Protein AF-A0A3C1YD07-F1 (afdb_monomer_lite)

Secondary structure (DSSP, 8-state):
-------HHHHHHHHHHHHHHHHHHHHHHHHBTSTTSSEEE-TT--EEE-SSS-----S-EEES-S---TT-SEEESS-EEETTEEEEE-SS--SSS-B-TT-EEE-SS--TT-EEEEEEEE-BTT-EEEEEEEPP-

pLDDT: mean 93.05, std 7.2, r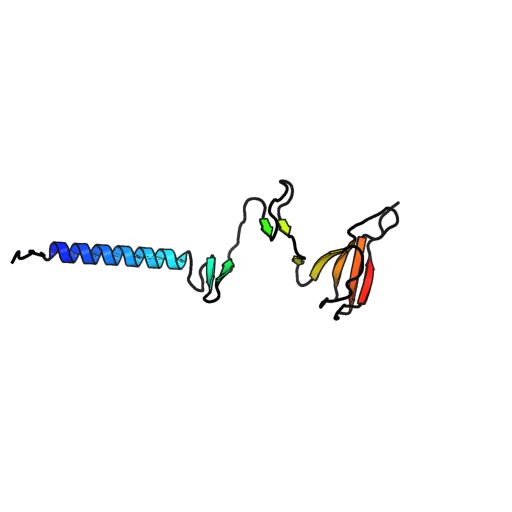ange [62.44, 98.69]

Sequence (137 aa):
MKLHKIDTNTITMAKEGLNSLSELLLGLGNVVGQEDSKLVVDAKGVLRIQGDTSTIIKGNLGIGVSNIPDDLSLETERPVKFQGKKFEVGNKIPTIGLYNKGDIVWDDDPKPNGILGWICIRTGTPGEWRTFGTIGA

Foldseek 3Di:
DDDDDDDPVNVVVVVVVVVVVVVVVVVVCCQEDDPAHQWHQDPVRDTHRDDDDDDDDPAADEAPDPDDDRPHNYDYPDWDADPNATEEEDQDDDPFDWHAFQHWYAYPDDDAQAFRGWTFRATDRHGDIDTHHGHHD

Structure (mmCIF, N/CA/C/O backbone):
data_AF-A0A3C1YD07-F1
#
_entry.id   AF-A0A3C1YD07-F1
#
loop_
_atom_site.group_PDB
_atom_site.id
_atom_site.type_symbol
_atom_site.label_atom_id
_atom_site.label_alt_id
_atom_site.label_comp_id
_atom_site.label_asym_id
_atom_site.label_entity_id
_atom_site.label_seq_id
_atom_site.pdbx_PDB_ins_code
_atom_site.Cartn_x
_atom_site.Cartn_y
_atom_site.Cartn_z
_atom_site.occupancy
_atom_site.B_iso_or_equiv
_atom_site.auth_seq_id
_atom_site.auth_comp_id
_atom_site.auth_asym_id
_atom_site.auth_atom_id
_atom_site.pdbx_PDB_model_num
ATOM 1 N N . MET A 1 1 ? -17.988 -23.016 63.245 1.00 62.44 1 MET A N 1
ATOM 2 C CA . MET A 1 1 ? -18.531 -22.462 61.985 1.00 62.44 1 MET A CA 1
ATOM 3 C C . MET A 1 1 ? -18.597 -20.948 62.134 1.00 62.44 1 MET A C 1
ATOM 5 O O . MET A 1 1 ? -19.289 -20.482 63.029 1.00 62.44 1 MET A O 1
ATOM 9 N N . LYS A 1 2 ? -17.810 -20.180 61.371 1.00 66.81 2 LYS A N 1
ATOM 10 C CA . LYS A 1 2 ? -17.823 -18.710 61.445 1.00 66.81 2 LYS A CA 1
ATOM 11 C C . LYS A 1 2 ? -18.908 -18.220 60.482 1.00 66.81 2 LYS A C 1
ATOM 13 O O . LYS A 1 2 ? -18.741 -18.355 59.276 1.00 66.81 2 LYS A O 1
ATOM 18 N N . LEU A 1 3 ? -20.045 -17.745 60.998 1.00 66.69 3 LEU A N 1
ATOM 19 C CA . LEU A 1 3 ? -21.043 -17.095 60.148 1.00 66.69 3 LEU A CA 1
ATOM 20 C C . LEU A 1 3 ? -20.481 -15.744 59.701 1.00 66.69 3 LEU A C 1
ATOM 22 O O . LEU A 1 3 ? -20.219 -14.870 60.527 1.00 66.69 3 LEU A O 1
ATOM 26 N N . HIS A 1 4 ? -20.302 -15.577 58.396 1.00 74.06 4 HIS A N 1
ATOM 27 C CA . HIS A 1 4 ? -20.011 -14.280 57.807 1.00 74.06 4 HIS A CA 1
ATOM 28 C C . HIS A 1 4 ? -21.340 -13.541 57.623 1.00 74.06 4 HIS A C 1
ATOM 30 O O . HIS A 1 4 ? -22.185 -13.969 56.840 1.00 74.06 4 HIS A O 1
ATOM 36 N N . LYS A 1 5 ? -21.556 -12.456 58.377 1.00 76.06 5 LYS A N 1
ATOM 37 C CA . LYS A 1 5 ? -22.684 -11.549 58.135 1.00 76.06 5 LYS A CA 1
ATOM 38 C C . LYS A 1 5 ? -22.398 -10.775 56.852 1.00 76.06 5 LYS A C 1
ATOM 40 O O . LYS A 1 5 ? -21.537 -9.904 56.853 1.00 76.06 5 LYS A O 1
ATOM 45 N N . ILE A 1 6 ? -23.105 -11.113 55.780 1.00 82.62 6 ILE A N 1
ATOM 46 C CA . ILE A 1 6 ? -23.177 -10.282 54.579 1.00 82.62 6 ILE A CA 1
ATOM 47 C C . ILE A 1 6 ? -24.444 -9.446 54.730 1.00 82.62 6 ILE A C 1
ATOM 49 O O . ILE A 1 6 ? -25.548 -9.988 54.695 1.00 82.62 6 ILE A O 1
ATOM 53 N N . ASP A 1 7 ? -24.286 -8.150 54.980 1.00 87.81 7 ASP A N 1
ATOM 54 C CA . ASP A 1 7 ? -25.420 -7.233 55.040 1.00 87.81 7 ASP A CA 1
ATOM 55 C C . ASP A 1 7 ? -25.843 -6.759 53.639 1.00 87.81 7 ASP A C 1
ATOM 57 O O . ASP A 1 7 ? -25.121 -6.882 52.644 1.00 87.81 7 ASP A O 1
ATOM 61 N N . THR A 1 8 ? -27.055 -6.216 53.558 1.00 91.00 8 THR A N 1
ATOM 62 C CA . THR A 1 8 ? -27.643 -5.690 52.320 1.00 91.00 8 THR A CA 1
ATOM 63 C C . THR A 1 8 ? -26.846 -4.535 51.720 1.00 91.00 8 THR A C 1
ATOM 65 O O . THR A 1 8 ? -26.899 -4.339 50.506 1.00 91.00 8 THR A O 1
ATOM 68 N N . ASN A 1 9 ? -26.077 -3.799 52.528 1.00 90.69 9 ASN A N 1
ATOM 69 C CA . ASN A 1 9 ? -25.230 -2.713 52.038 1.00 90.69 9 ASN A CA 1
ATOM 70 C C . ASN A 1 9 ? -24.056 -3.283 51.241 1.00 90.69 9 ASN A C 1
ATOM 72 O O . ASN A 1 9 ? -23.796 -2.833 50.131 1.00 90.69 9 ASN A O 1
ATOM 76 N N . THR A 1 10 ? -23.417 -4.341 51.744 1.00 89.75 10 THR A N 1
ATOM 77 C CA . THR A 1 10 ? -22.327 -5.049 51.058 1.00 89.75 10 THR A CA 1
ATOM 78 C C . THR A 1 10 ? -22.776 -5.587 49.698 1.00 89.75 10 THR A C 1
ATOM 80 O O . THR A 1 10 ? -22.063 -5.449 48.705 1.00 89.75 10 THR A O 1
ATOM 83 N N . ILE A 1 11 ? -23.987 -6.149 49.628 1.00 93.69 11 ILE A N 1
ATOM 84 C CA . ILE A 1 11 ? -24.578 -6.644 48.372 1.00 93.69 11 ILE A CA 1
ATOM 85 C C . ILE A 1 11 ? -24.891 -5.485 47.415 1.00 93.69 11 ILE A C 1
ATOM 87 O O . ILE A 1 11 ? -24.630 -5.591 46.217 1.00 93.69 11 ILE A O 1
ATOM 91 N N . THR A 1 12 ? -25.418 -4.374 47.934 1.00 95.25 12 THR A N 1
ATOM 92 C CA . THR A 1 12 ? -25.717 -3.171 47.140 1.00 95.25 12 THR A CA 1
ATOM 93 C C . THR A 1 12 ? -24.448 -2.585 46.528 1.00 95.25 12 THR A C 1
ATOM 95 O O . THR A 1 12 ? -24.400 -2.389 45.317 1.00 95.25 12 THR A O 1
ATOM 98 N N . MET A 1 13 ? -23.386 -2.427 47.319 1.00 92.94 13 MET A N 1
ATOM 99 C CA . MET A 1 13 ? -22.094 -1.939 46.831 1.00 92.94 13 MET A CA 1
ATOM 100 C C . MET A 1 13 ? -21.484 -2.871 45.777 1.00 92.94 13 MET A C 1
ATOM 102 O O . MET A 1 13 ? -20.941 -2.407 44.777 1.00 92.94 13 MET A O 1
ATOM 106 N N . ALA A 1 14 ? -21.583 -4.192 45.967 1.00 95.31 14 ALA A N 1
ATOM 107 C CA . ALA A 1 14 ? -21.099 -5.154 44.978 1.00 95.31 14 ALA A CA 1
ATOM 108 C C . ALA A 1 14 ? -21.855 -5.020 43.645 1.00 95.31 14 ALA A C 1
ATOM 110 O O . ALA A 1 14 ? -21.239 -5.019 42.581 1.00 95.31 14 ALA A O 1
ATOM 111 N N . LYS A 1 15 ? -23.181 -4.854 43.697 1.00 96.75 15 LYS A N 1
ATOM 112 C CA . LYS A 1 15 ? -24.014 -4.616 42.513 1.00 96.75 15 LYS A CA 1
ATOM 113 C C . LYS A 1 15 ? -23.643 -3.309 41.807 1.00 96.75 15 LYS A C 1
ATOM 115 O O . LYS A 1 15 ? -23.511 -3.302 40.588 1.00 96.75 15 LYS A O 1
ATOM 120 N N . GLU A 1 16 ? -23.465 -2.223 42.554 1.00 97.56 16 GLU A N 1
ATOM 121 C CA . GLU A 1 16 ? -23.040 -0.930 42.005 1.00 97.56 16 GLU A CA 1
ATOM 122 C C . GLU A 1 16 ? -21.677 -1.039 41.314 1.00 97.56 16 GLU A C 1
ATOM 124 O O . GLU A 1 16 ? -21.530 -0.588 40.182 1.00 97.56 16 GLU A O 1
ATOM 129 N N . GLY A 1 17 ? -20.712 -1.725 41.935 1.00 97.44 17 GLY A N 1
ATOM 130 C CA . GLY A 1 17 ? -19.404 -1.978 41.328 1.00 97.44 17 GLY A CA 1
ATOM 131 C C . GLY A 1 17 ? -19.485 -2.758 40.010 1.00 97.44 17 GLY A C 1
ATOM 132 O O . GLY A 1 17 ? -18.798 -2.414 39.048 1.00 97.44 17 GLY A O 1
ATOM 133 N N . LEU A 1 18 ? -20.349 -3.777 39.935 1.00 97.69 18 LEU A N 1
ATOM 134 C CA . LEU A 1 18 ? -20.577 -4.541 38.702 1.00 97.69 18 LEU A CA 1
ATOM 135 C C . LEU A 1 18 ? -21.234 -3.696 37.601 1.00 97.69 18 LEU A C 1
ATOM 137 O O . LEU A 1 18 ? -20.851 -3.818 36.438 1.00 97.69 18 LEU A O 1
ATOM 141 N N . ASN A 1 19 ? -22.179 -2.822 37.955 1.00 96.88 19 ASN A N 1
ATOM 142 C CA . ASN A 1 19 ? -22.804 -1.905 37.000 1.00 96.88 19 ASN A CA 1
ATOM 143 C C . ASN A 1 19 ? -21.778 -0.922 36.423 1.00 96.88 19 ASN A C 1
ATOM 145 O O . ASN A 1 19 ? -21.682 -0.788 35.204 1.00 96.88 19 ASN A O 1
ATOM 149 N N . SER A 1 20 ? -20.952 -0.312 37.277 1.00 97.19 20 SER A N 1
ATOM 150 C CA . SER A 1 20 ? -19.882 0.590 36.838 1.00 97.19 20 SER A CA 1
ATOM 151 C C . SER A 1 20 ? -18.888 -0.1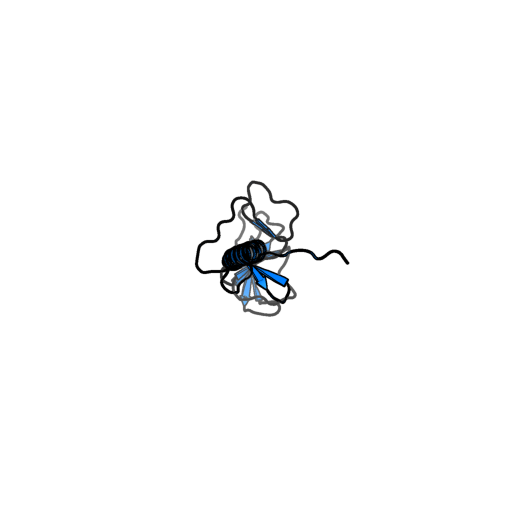07 35.902 1.00 97.19 20 SER A C 1
ATOM 153 O O . SER A 1 20 ? -18.462 0.469 34.903 1.00 97.19 20 SER A O 1
ATOM 155 N N . LEU A 1 21 ? -18.537 -1.370 36.176 1.00 96.25 21 LEU A N 1
ATOM 156 C CA . LEU A 1 21 ? -17.682 -2.156 35.281 1.00 96.25 21 LEU A CA 1
ATOM 157 C C . LEU A 1 21 ? -18.357 -2.431 33.928 1.00 96.25 21 LEU A C 1
ATOM 159 O O . LEU A 1 21 ? -17.697 -2.357 32.893 1.00 96.25 21 LEU A O 1
ATOM 163 N N . SER A 1 22 ? -19.660 -2.727 33.922 1.00 95.38 22 SER A N 1
ATOM 164 C CA . SER A 1 22 ? -20.424 -2.932 32.687 1.00 95.38 22 SER A CA 1
ATOM 165 C C . SER A 1 22 ? -20.393 -1.693 31.792 1.00 95.38 22 SER A C 1
ATOM 167 O O . SER A 1 22 ? -20.159 -1.810 30.592 1.00 95.38 22 SER A O 1
ATOM 169 N N . GLU A 1 23 ? -20.592 -0.504 32.360 1.00 93.62 23 GLU A N 1
ATOM 170 C CA . GLU A 1 23 ? -20.533 0.754 31.608 1.00 93.62 23 GLU A CA 1
ATOM 171 C C . GLU A 1 23 ? -19.136 1.008 31.025 1.00 93.62 23 GLU A C 1
ATOM 173 O O . GLU A 1 23 ? -19.013 1.392 29.861 1.00 93.62 23 GLU A O 1
ATOM 178 N N . LEU A 1 24 ? -18.078 0.713 31.791 1.00 91.81 24 LEU A N 1
ATOM 179 C CA . LEU A 1 24 ? -16.696 0.815 31.313 1.00 91.81 24 LEU A CA 1
ATOM 180 C C . LEU A 1 24 ? -16.415 -0.126 30.135 1.00 91.81 24 LEU A C 1
ATOM 182 O O . LEU A 1 24 ? -15.795 0.291 29.158 1.00 91.81 24 LEU A O 1
ATOM 186 N N . LEU A 1 25 ? -16.877 -1.379 30.196 1.00 89.25 25 LEU A N 1
ATOM 187 C CA . LEU A 1 25 ? -16.698 -2.341 29.103 1.00 89.25 25 LEU A CA 1
ATOM 188 C C . LEU A 1 25 ? -17.454 -1.926 27.837 1.00 89.25 25 LEU A C 1
ATOM 190 O O . LEU A 1 25 ? -16.916 -2.065 26.741 1.00 89.25 25 LEU A O 1
ATOM 194 N N . LEU A 1 26 ? -18.669 -1.389 27.974 1.00 86.12 26 LEU A N 1
ATOM 195 C CA . LEU A 1 26 ? -19.428 -0.853 26.840 1.00 86.12 26 LEU A CA 1
ATOM 196 C C . LEU A 1 26 ? -18.722 0.359 26.221 1.00 86.12 26 LEU A C 1
ATOM 198 O O . LEU A 1 26 ? -18.607 0.450 25.001 1.00 86.12 26 LEU A O 1
ATOM 202 N N . GLY A 1 27 ? -18.186 1.254 27.057 1.00 85.00 27 GLY A N 1
ATOM 203 C CA . GLY A 1 27 ? -17.380 2.385 26.604 1.00 85.00 27 GLY A CA 1
ATOM 204 C C . GLY A 1 27 ? -16.131 1.947 25.838 1.00 85.00 27 GLY A C 1
ATOM 205 O O . GLY A 1 27 ? -15.851 2.486 24.771 1.00 85.00 27 GLY A O 1
ATOM 206 N N . LEU A 1 28 ? -15.417 0.932 26.335 1.00 83.62 28 LEU A N 1
ATOM 207 C CA . LEU A 1 28 ? -14.272 0.337 25.638 1.00 83.62 28 LEU A CA 1
ATOM 208 C C . LEU A 1 28 ? -14.678 -0.289 24.303 1.00 83.62 28 LEU A C 1
ATOM 210 O O . LEU A 1 28 ? -13.990 -0.064 23.312 1.00 83.62 28 LEU A O 1
ATOM 214 N N . GLY A 1 29 ? -15.804 -1.007 24.265 1.00 76.81 29 GLY A N 1
ATOM 215 C CA . GLY A 1 29 ? -16.343 -1.613 23.046 1.00 76.81 29 GLY A CA 1
ATOM 216 C C . GLY A 1 29 ? -16.615 -0.598 21.934 1.00 76.81 29 GLY A C 1
ATOM 217 O O . GLY A 1 29 ? -16.361 -0.891 20.774 1.00 76.81 29 GLY A O 1
ATOM 218 N N . ASN A 1 30 ? -17.049 0.617 22.274 1.00 73.44 30 ASN A N 1
ATOM 219 C CA . ASN A 1 30 ? -17.263 1.683 21.287 1.00 73.44 30 ASN A CA 1
ATOM 220 C C . ASN A 1 30 ? -15.952 2.250 20.711 1.00 73.44 30 ASN A C 1
ATOM 222 O O . ASN A 1 30 ? -15.950 2.864 19.645 1.00 73.44 30 ASN A O 1
ATOM 226 N N . VAL A 1 31 ? -14.833 2.087 21.420 1.00 74.25 31 VAL A N 1
ATOM 227 C CA . VAL A 1 31 ? -13.516 2.584 20.993 1.00 74.25 31 VAL A CA 1
ATOM 228 C C . VAL A 1 31 ? -12.740 1.495 20.251 1.00 74.25 31 VAL A C 1
ATOM 230 O O . VAL A 1 31 ? -12.092 1.779 19.240 1.00 74.25 31 VAL A O 1
ATOM 233 N N . VAL A 1 32 ? -12.807 0.253 20.738 1.00 79.81 32 VAL A N 1
ATOM 234 C CA . VAL A 1 32 ? -12.084 -0.903 20.205 1.00 79.81 32 VAL A CA 1
ATOM 235 C C . VAL A 1 32 ? -12.936 -2.173 20.249 1.00 79.81 32 VAL A C 1
ATOM 237 O O . VAL A 1 32 ? -13.540 -2.507 21.265 1.00 79.81 32 VAL A O 1
ATOM 240 N N . GLY A 1 33 ? -12.885 -2.956 19.170 1.00 73.00 33 GLY A N 1
ATOM 241 C CA . GLY A 1 33 ? -13.316 -4.357 19.185 1.00 73.00 33 GLY A CA 1
ATOM 242 C C . GLY A 1 33 ? -14.782 -4.649 18.847 1.00 73.00 33 GLY A C 1
ATOM 243 O O . GLY A 1 33 ? -15.128 -5.828 18.801 1.00 73.00 33 GLY A O 1
ATOM 244 N N . GLN A 1 34 ? -15.621 -3.650 18.563 1.00 79.75 34 GLN A N 1
ATOM 245 C CA . GLN A 1 34 ? -16.916 -3.872 17.901 1.00 79.75 34 GLN A CA 1
ATOM 246 C C . GLN A 1 34 ? -16.813 -3.703 16.382 1.00 79.75 34 GLN A C 1
ATOM 248 O O . GLN A 1 34 ? -15.851 -3.132 15.874 1.00 79.75 34 GLN A O 1
ATOM 253 N N . GLU A 1 35 ? -17.789 -4.231 15.636 1.00 81.12 35 GLU A N 1
ATOM 254 C CA . GLU A 1 35 ? -17.767 -4.248 14.163 1.00 81.12 35 GLU A CA 1
ATOM 255 C C . GLU A 1 35 ? -17.735 -2.852 13.530 1.00 81.12 35 GLU A C 1
ATOM 257 O O . GLU A 1 35 ? -17.258 -2.711 12.407 1.00 81.12 35 GLU A O 1
ATOM 262 N N . ASP A 1 36 ? -18.207 -1.831 14.241 1.00 83.69 36 ASP A N 1
ATOM 263 C CA . ASP A 1 36 ? -18.243 -0.428 13.827 1.00 83.69 36 ASP A CA 1
ATOM 264 C C . ASP A 1 36 ? -17.129 0.425 14.459 1.00 83.69 36 ASP A C 1
ATOM 266 O O . ASP A 1 36 ? -16.951 1.588 14.087 1.00 83.69 36 ASP A O 1
ATOM 270 N N . SER A 1 37 ? -16.331 -0.138 15.375 1.00 88.25 37 SER A N 1
ATOM 271 C CA . SER A 1 37 ? -15.213 0.580 15.986 1.00 88.25 37 SER A CA 1
ATOM 272 C C . SER A 1 37 ? -14.176 0.983 14.935 1.00 88.25 37 SER A C 1
ATOM 274 O O . SER A 1 37 ? -13.957 0.289 13.937 1.00 88.25 37 SER A O 1
ATOM 276 N N . LYS A 1 38 ? -13.457 2.086 15.189 1.00 89.38 38 LYS A N 1
ATOM 277 C CA . LYS A 1 38 ? -12.341 2.531 14.334 1.00 89.38 38 LYS A CA 1
ATOM 278 C C . LYS A 1 38 ? -11.240 1.469 14.256 1.00 89.38 38 LYS A C 1
ATOM 280 O O . LYS A 1 38 ? -10.655 1.288 13.191 1.00 89.38 38 LYS A O 1
ATOM 285 N N . LEU A 1 39 ? -10.951 0.802 15.375 1.00 91.75 39 LEU A N 1
ATOM 286 C CA . LEU A 1 39 ? -9.921 -0.225 15.502 1.00 91.75 39 LEU A CA 1
ATOM 287 C C . LEU A 1 39 ? -10.561 -1.568 15.866 1.00 91.75 39 LEU A C 1
ATOM 289 O O . LEU A 1 39 ? -11.183 -1.699 16.922 1.00 91.75 39 LEU A O 1
ATOM 293 N N . VAL A 1 40 ? -10.379 -2.570 15.007 1.00 90.44 40 VAL A N 1
ATOM 294 C CA . VAL A 1 40 ? -10.999 -3.894 15.162 1.00 90.44 40 VAL A CA 1
ATOM 295 C C . VAL A 1 40 ? -9.965 -4.985 14.954 1.00 90.44 40 VAL A C 1
ATOM 297 O O . VAL A 1 40 ? -9.198 -4.935 13.997 1.00 90.44 40 VAL A O 1
ATOM 300 N N . VAL A 1 41 ? -9.970 -5.996 15.819 1.00 89.38 41 VAL A N 1
ATOM 301 C CA . VAL A 1 41 ? -9.314 -7.281 15.556 1.00 89.38 41 VAL A CA 1
ATOM 302 C C . VAL A 1 41 ? -10.422 -8.282 15.278 1.00 89.38 41 VAL A C 1
ATOM 304 O O . VAL A 1 41 ? -11.234 -8.557 16.158 1.00 89.38 41 VAL A O 1
ATOM 307 N N . ASP A 1 42 ? -10.503 -8.773 14.042 1.00 85.62 42 ASP A N 1
ATOM 308 C CA . ASP A 1 42 ? -11.556 -9.720 13.675 1.00 85.62 42 ASP A CA 1
ATOM 309 C C . ASP A 1 42 ? -11.303 -11.123 14.258 1.00 85.62 42 ASP A C 1
ATOM 311 O O . ASP A 1 42 ? -10.234 -11.429 14.790 1.00 85.62 42 ASP A O 1
ATOM 315 N N . ALA A 1 43 ? -12.280 -12.019 14.108 1.00 86.31 43 ALA A N 1
ATOM 316 C CA . ALA A 1 43 ? -12.177 -13.400 14.584 1.00 86.31 43 ALA A CA 1
ATOM 317 C C . ALA A 1 43 ? -11.034 -14.215 13.936 1.00 86.31 43 ALA A C 1
ATOM 319 O O . ALA A 1 43 ? -10.708 -15.300 14.412 1.00 86.31 43 ALA A O 1
ATOM 320 N N . LYS A 1 44 ? -10.431 -13.721 12.847 1.00 89.88 44 LYS A N 1
ATOM 321 C CA . LYS A 1 44 ? -9.280 -14.329 12.163 1.00 89.88 44 LYS A CA 1
ATOM 322 C C . LYS A 1 44 ? -7.952 -13.677 12.572 1.00 89.88 44 LYS A C 1
ATOM 324 O O . LYS A 1 44 ? -6.913 -14.058 12.038 1.00 89.88 44 LYS A O 1
ATOM 329 N N . GLY A 1 45 ? -7.974 -12.717 13.498 1.00 88.81 45 GLY A N 1
ATOM 330 C CA . GLY A 1 45 ? -6.798 -11.992 13.976 1.00 88.81 45 GLY A CA 1
ATOM 331 C C . GLY A 1 45 ? -6.350 -10.844 13.068 1.00 88.81 45 GLY A C 1
ATOM 332 O O . GLY A 1 45 ? -5.252 -10.323 13.251 1.00 88.81 45 GLY A O 1
ATOM 333 N N . VAL A 1 46 ? -7.157 -10.434 12.085 1.00 91.69 46 VAL A N 1
ATOM 334 C CA . VAL A 1 46 ? -6.819 -9.307 11.208 1.00 91.69 46 VAL A CA 1
ATOM 335 C C . VAL A 1 46 ? -7.123 -7.996 11.923 1.00 91.69 46 VAL A C 1
ATOM 337 O O . VAL A 1 46 ? -8.277 -7.718 12.255 1.00 91.69 46 VAL A O 1
ATOM 340 N N . LEU A 1 47 ? -6.093 -7.164 12.089 1.00 92.62 47 LEU A N 1
ATOM 341 C CA . LEU A 1 47 ? -6.233 -5.787 12.551 1.00 92.62 47 LEU A CA 1
ATOM 342 C C . LEU A 1 47 ? -6.783 -4.899 11.425 1.00 92.62 47 LEU A C 1
ATOM 344 O O . LEU A 1 47 ? -6.209 -4.836 10.337 1.00 92.62 47 LEU A O 1
ATOM 348 N N . ARG A 1 48 ? -7.874 -4.182 11.694 1.00 91.62 48 ARG A N 1
ATOM 349 C CA . ARG A 1 48 ? -8.493 -3.204 10.796 1.00 91.62 48 ARG A CA 1
ATOM 350 C C . ARG A 1 48 ? -8.518 -1.826 11.431 1.00 91.62 48 ARG A C 1
ATOM 352 O O . ARG A 1 48 ? -8.891 -1.680 12.591 1.00 91.62 48 ARG A O 1
ATOM 359 N N . ILE A 1 49 ? -8.179 -0.829 10.619 1.00 93.06 49 ILE A N 1
ATOM 360 C CA . ILE A 1 49 ? -8.441 0.584 10.881 1.00 93.06 49 ILE A CA 1
ATOM 361 C C . ILE A 1 49 ? -9.489 1.022 9.855 1.00 93.06 49 ILE A C 1
ATOM 363 O O . ILE A 1 49 ? -9.210 0.993 8.657 1.00 93.06 49 ILE A O 1
ATOM 367 N N . GLN A 1 50 ? -10.698 1.359 10.300 1.00 91.31 50 GLN A N 1
ATOM 368 C CA . GLN A 1 50 ? -11.884 1.481 9.437 1.00 91.31 50 GLN A CA 1
ATOM 369 C C . GLN A 1 50 ? -12.785 2.672 9.814 1.00 91.31 50 GLN A C 1
ATOM 371 O O . GLN A 1 50 ? -12.429 3.466 10.682 1.00 91.31 50 GLN A O 1
ATOM 376 N N . GLY A 1 51 ? -13.931 2.815 9.142 1.00 88.69 51 GLY A N 1
ATOM 377 C CA . GLY A 1 51 ? -14.927 3.869 9.372 1.00 88.69 51 GLY A CA 1
ATOM 378 C C . GLY A 1 51 ? -14.811 5.064 8.418 1.00 88.69 51 GLY A C 1
ATOM 379 O O . GLY A 1 51 ? -13.790 5.247 7.758 1.00 88.69 51 GLY A O 1
ATOM 380 N N . ASP A 1 52 ? -15.856 5.892 8.385 1.00 88.94 52 ASP A N 1
ATOM 381 C CA . ASP A 1 52 ? -16.026 6.970 7.392 1.00 88.94 52 ASP A CA 1
ATOM 382 C C . ASP A 1 52 ? -15.319 8.289 7.759 1.00 88.94 52 ASP A C 1
ATOM 384 O O . ASP A 1 52 ? -15.264 9.229 6.966 1.00 88.94 52 ASP A O 1
ATOM 388 N N . THR A 1 53 ? -14.773 8.384 8.973 1.00 90.19 53 THR A N 1
ATOM 389 C CA . THR A 1 53 ? -14.020 9.554 9.446 1.00 90.19 53 THR A CA 1
ATOM 390 C C . THR A 1 53 ? -12.540 9.465 9.081 1.00 90.19 53 THR A C 1
ATOM 392 O O . THR A 1 53 ? -12.007 8.389 8.794 1.00 90.19 53 THR A O 1
ATOM 395 N N . SER A 1 54 ? -11.831 10.596 9.136 1.00 92.88 54 SER A N 1
ATOM 396 C CA . SER A 1 54 ? -10.396 10.628 8.850 1.00 92.88 54 SER A CA 1
ATOM 397 C C . SER A 1 54 ? -9.591 9.720 9.791 1.00 92.88 54 SER A C 1
ATOM 399 O O . SER A 1 54 ? -9.903 9.546 10.970 1.00 92.88 54 SER A O 1
ATOM 401 N N . THR A 1 55 ? -8.526 9.131 9.250 1.00 93.25 55 THR A N 1
ATOM 402 C CA . THR A 1 55 ? -7.471 8.460 10.016 1.00 93.25 55 THR A CA 1
ATOM 403 C C . THR A 1 55 ? -6.214 9.301 9.867 1.00 93.25 55 THR A C 1
ATOM 405 O O . THR A 1 55 ? -5.743 9.497 8.750 1.00 93.25 55 THR A O 1
ATOM 408 N N . ILE A 1 56 ? -5.677 9.812 10.974 1.00 94.38 56 ILE A N 1
ATOM 409 C CA . ILE A 1 56 ? -4.472 10.647 10.968 1.00 94.38 56 ILE A CA 1
ATOM 410 C C . ILE A 1 56 ? -3.338 9.857 11.621 1.00 94.38 56 ILE A C 1
ATOM 412 O O . ILE A 1 56 ? -3.424 9.519 12.799 1.00 94.38 56 ILE A O 1
ATOM 416 N N . ILE A 1 57 ? -2.273 9.599 10.862 1.00 94.31 57 ILE A N 1
ATOM 417 C 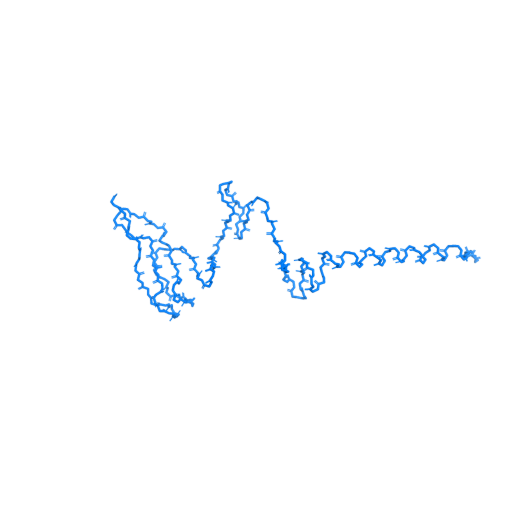CA . ILE A 1 57 ? -1.014 9.034 11.361 1.00 94.31 57 ILE A CA 1
ATOM 418 C C . ILE A 1 57 ? -0.008 10.184 11.417 1.00 94.31 57 ILE A C 1
ATOM 420 O O . ILE A 1 57 ? 0.243 10.835 10.406 1.00 94.31 57 ILE A O 1
ATOM 424 N N . LYS A 1 58 ? 0.514 10.481 12.612 1.00 94.88 58 LYS A N 1
ATOM 425 C CA . LYS A 1 58 ? 1.562 11.491 12.804 1.00 94.88 58 LYS A CA 1
ATOM 426 C C . LYS A 1 58 ? 2.919 10.794 12.860 1.00 94.88 58 LYS A C 1
ATOM 428 O O . LYS A 1 58 ? 3.081 9.878 13.659 1.00 94.88 58 LYS A O 1
ATOM 433 N N . GLY A 1 59 ? 3.865 11.263 12.050 1.00 94.25 59 GLY A N 1
ATOM 434 C CA . GLY A 1 59 ? 5.158 10.608 11.840 1.00 94.25 59 GLY A CA 1
ATOM 435 C C . GLY A 1 59 ? 5.142 9.666 10.634 1.00 94.25 59 GLY A C 1
ATOM 436 O O . GLY A 1 59 ? 4.241 9.731 9.797 1.00 94.25 59 GLY A O 1
ATOM 437 N N . ASN A 1 60 ? 6.157 8.814 10.550 1.00 95.06 60 ASN A N 1
ATOM 438 C CA . ASN A 1 60 ? 6.452 7.958 9.405 1.00 95.06 60 ASN A CA 1
ATOM 439 C C . ASN A 1 60 ? 5.753 6.588 9.561 1.00 95.06 60 ASN A C 1
ATOM 441 O O . ASN A 1 60 ? 5.691 6.042 10.666 1.00 95.06 60 ASN A O 1
ATOM 445 N N . LEU A 1 61 ? 5.229 6.014 8.470 1.00 96.25 61 LEU A N 1
ATOM 446 C CA . LEU A 1 61 ? 4.606 4.681 8.451 1.00 96.25 61 LEU A CA 1
ATOM 447 C C . LEU A 1 61 ? 5.489 3.666 7.712 1.00 96.25 61 LEU A C 1
ATOM 449 O O . LEU A 1 61 ? 5.796 3.848 6.540 1.00 96.25 61 LEU A O 1
ATOM 453 N N . GLY A 1 62 ? 5.857 2.574 8.382 1.00 96.50 62 GLY A N 1
ATOM 454 C CA . GLY A 1 62 ? 6.712 1.521 7.827 1.00 96.50 62 GLY A CA 1
ATOM 455 C C . GLY A 1 62 ? 5.949 0.215 7.677 1.00 96.50 62 GLY A C 1
ATOM 456 O O . GLY A 1 62 ? 5.288 -0.231 8.615 1.00 96.50 62 GLY A O 1
ATOM 457 N N . ILE A 1 63 ? 6.037 -0.416 6.507 1.00 96.94 63 ILE A N 1
ATOM 458 C CA . ILE A 1 63 ? 5.369 -1.689 6.215 1.00 96.94 63 ILE A CA 1
ATOM 459 C C . ILE A 1 63 ? 6.413 -2.716 5.780 1.00 96.94 63 ILE A C 1
ATOM 461 O O . ILE A 1 63 ? 6.910 -2.675 4.657 1.00 96.94 63 ILE A O 1
ATOM 465 N N . GLY A 1 64 ? 6.725 -3.666 6.666 1.00 96.25 64 GLY A N 1
ATOM 466 C CA . GLY A 1 64 ? 7.738 -4.700 6.408 1.00 96.25 64 GLY A CA 1
ATOM 467 C C . GLY A 1 64 ? 9.186 -4.205 6.497 1.00 96.25 64 GLY A C 1
ATOM 468 O O . GLY A 1 64 ? 10.091 -4.926 6.100 1.00 96.25 64 GLY A O 1
ATOM 469 N N . VAL A 1 65 ? 9.410 -2.997 7.023 1.00 96.44 65 VAL A N 1
ATOM 470 C CA . VAL A 1 65 ? 10.739 -2.392 7.200 1.00 96.44 65 VAL A CA 1
ATOM 471 C C . VAL A 1 65 ? 11.047 -2.161 8.681 1.00 96.44 65 VAL A C 1
ATOM 473 O O . VAL A 1 65 ? 10.136 -2.016 9.495 1.00 96.44 65 VAL A O 1
ATOM 476 N N . SER A 1 66 ? 12.333 -2.145 9.042 1.00 95.12 66 SER A N 1
ATOM 477 C CA . SER A 1 66 ? 12.807 -1.965 10.428 1.00 95.12 66 SER A CA 1
ATOM 478 C C . SER A 1 66 ? 13.183 -0.523 10.783 1.00 95.12 66 SER A C 1
ATOM 480 O O . SER A 1 66 ? 13.399 -0.208 11.950 1.00 95.12 66 SER A O 1
ATOM 482 N N . ASN A 1 67 ? 13.318 0.332 9.777 1.00 94.19 67 ASN A N 1
ATOM 483 C CA . ASN A 1 67 ? 13.725 1.729 9.852 1.00 94.19 67 ASN A CA 1
ATOM 484 C C . ASN A 1 67 ? 12.951 2.472 8.757 1.00 94.19 67 ASN A C 1
ATOM 486 O O . ASN A 1 67 ? 12.636 1.865 7.735 1.00 94.19 67 ASN A O 1
ATOM 490 N N . ILE A 1 68 ? 12.634 3.742 9.005 1.00 95.25 68 ILE A N 1
ATOM 491 C CA . ILE A 1 68 ? 12.135 4.657 7.982 1.00 95.25 68 ILE A CA 1
ATOM 492 C C . ILE A 1 68 ? 12.963 5.940 8.110 1.00 95.25 68 ILE A C 1
ATOM 494 O O . ILE A 1 68 ? 13.044 6.471 9.224 1.00 95.25 68 ILE A O 1
ATOM 498 N N . PRO A 1 69 ? 13.577 6.440 7.029 1.00 93.81 69 PRO A N 1
ATOM 499 C CA . PRO A 1 69 ? 14.227 7.743 7.002 1.00 93.81 69 PRO A CA 1
ATOM 500 C C . PRO A 1 69 ? 13.286 8.890 7.405 1.00 93.81 69 PRO A C 1
ATOM 502 O O . PRO A 1 69 ? 12.094 8.879 7.086 1.00 93.81 69 PRO A O 1
ATOM 505 N N . ASP A 1 70 ? 13.834 9.912 8.070 1.00 93.62 70 ASP A N 1
ATOM 506 C CA . ASP A 1 70 ? 13.062 11.049 8.598 1.00 93.62 70 ASP A CA 1
ATOM 507 C C . ASP A 1 70 ? 12.361 11.875 7.502 1.00 93.62 70 ASP A C 1
ATOM 509 O O . ASP A 1 70 ? 11.376 12.563 7.775 1.00 93.62 70 ASP A O 1
ATOM 513 N N . ASP A 1 71 ? 12.831 11.797 6.256 1.00 95.19 71 ASP A N 1
ATOM 514 C CA . ASP A 1 71 ? 12.275 12.490 5.094 1.00 95.19 71 ASP A CA 1
ATOM 515 C C . ASP A 1 71 ? 11.135 11.725 4.390 1.00 95.19 71 ASP A C 1
ATOM 517 O O . ASP A 1 71 ? 10.516 12.264 3.470 1.00 95.19 71 ASP A O 1
ATOM 521 N N . LEU A 1 72 ? 10.796 10.504 4.831 1.00 95.06 72 LEU A N 1
ATOM 522 C CA . LEU A 1 72 ? 9.766 9.666 4.204 1.00 95.06 72 LEU A CA 1
ATOM 523 C C . LEU A 1 72 ? 8.513 9.505 5.063 1.00 95.06 72 LEU A C 1
ATOM 525 O O . LEU A 1 72 ? 8.542 8.893 6.120 1.00 95.06 72 LEU A O 1
ATOM 529 N N . SER A 1 73 ? 7.344 9.917 4.571 1.00 95.44 73 SER A N 1
ATOM 530 C CA . SER A 1 73 ? 6.080 9.639 5.282 1.00 95.44 73 SER A CA 1
ATOM 531 C C . SER A 1 73 ? 5.658 8.162 5.243 1.00 95.44 73 SER A C 1
ATOM 533 O O . SER A 1 73 ? 4.923 7.718 6.125 1.00 95.44 73 SER A O 1
ATOM 535 N N . LEU A 1 74 ? 6.086 7.405 4.227 1.00 96.19 74 LEU A N 1
ATOM 536 C CA . LEU A 1 74 ? 5.723 6.002 4.021 1.00 96.19 74 LEU A CA 1
ATOM 537 C C . LEU A 1 74 ? 6.882 5.238 3.378 1.00 96.19 74 LEU A C 1
ATOM 539 O O . LEU A 1 74 ? 7.357 5.642 2.320 1.00 96.19 74 LEU A O 1
ATOM 543 N N . GLU A 1 75 ? 7.246 4.096 3.957 1.00 96.56 75 GLU A N 1
ATOM 544 C CA . GLU A 1 75 ? 8.163 3.133 3.347 1.00 96.56 75 GLU A CA 1
ATOM 545 C C . GLU A 1 75 ? 7.596 1.712 3.416 1.00 96.56 75 GLU A C 1
ATOM 547 O O . GLU A 1 75 ? 7.014 1.289 4.421 1.00 96.56 75 GLU A O 1
ATOM 552 N N . THR A 1 76 ? 7.738 0.968 2.319 1.00 97.38 76 THR A N 1
ATOM 553 C CA . THR A 1 76 ? 7.157 -0.367 2.166 1.00 97.38 76 THR A CA 1
ATOM 554 C C . THR A 1 76 ? 8.158 -1.335 1.548 1.00 97.38 76 THR A C 1
ATOM 556 O O . THR A 1 76 ? 8.662 -1.084 0.459 1.00 97.38 76 THR A O 1
ATOM 559 N N . GLU A 1 77 ? 8.362 -2.493 2.177 1.00 97.19 77 GLU A N 1
ATOM 560 C CA . GLU A 1 77 ? 9.192 -3.591 1.643 1.00 97.19 77 GLU A CA 1
ATOM 561 C C . GLU A 1 77 ? 8.603 -4.183 0.348 1.00 97.19 77 GLU A C 1
ATOM 563 O O . GLU A 1 77 ? 9.310 -4.718 -0.504 1.00 97.19 77 GLU A O 1
ATOM 568 N N . ARG A 1 78 ? 7.275 -4.119 0.204 1.00 97.00 78 ARG A N 1
ATOM 569 C CA . ARG A 1 78 ? 6.527 -4.707 -0.914 1.00 97.00 78 ARG A CA 1
ATOM 570 C C . ARG A 1 78 ? 5.849 -3.629 -1.763 1.00 97.00 78 ARG A C 1
ATOM 572 O O . ARG A 1 78 ? 5.605 -2.536 -1.261 1.00 97.00 78 ARG A O 1
ATOM 579 N N . PRO A 1 79 ? 5.471 -3.953 -3.015 1.00 97.25 79 PRO A N 1
ATOM 580 C CA . PRO A 1 79 ? 4.754 -3.039 -3.898 1.00 97.25 79 PRO A CA 1
ATOM 581 C C . PRO A 1 79 ? 3.503 -2.423 -3.271 1.00 97.25 79 PRO A C 1
ATOM 583 O O . PRO A 1 79 ? 2.730 -3.103 -2.590 1.00 97.25 79 PRO A O 1
ATOM 586 N N . VAL A 1 80 ? 3.249 -1.159 -3.602 1.00 97.50 80 VAL A N 1
ATOM 587 C CA . VAL A 1 80 ? 2.042 -0.426 -3.199 1.00 97.50 80 VAL A CA 1
ATOM 588 C C . VAL A 1 80 ? 1.058 -0.329 -4.355 1.00 97.50 80 VAL A C 1
ATOM 590 O O . VAL A 1 80 ? 1.432 -0.374 -5.527 1.00 97.50 80 VAL A O 1
ATOM 593 N N . LYS A 1 81 ? -0.233 -0.203 -4.037 1.00 97.25 81 LYS A N 1
ATOM 594 C CA . LYS A 1 81 ? -1.288 -0.027 -5.037 1.00 97.25 81 LYS A CA 1
ATOM 595 C C . LYS A 1 81 ? -2.050 1.267 -4.785 1.00 97.25 81 LYS A C 1
ATOM 597 O O . LYS A 1 81 ? -2.791 1.360 -3.812 1.00 97.25 81 LYS A O 1
ATOM 602 N N . PHE A 1 82 ? -1.934 2.223 -5.702 1.00 97.19 82 PHE A N 1
ATOM 603 C CA . PHE A 1 82 ? -2.695 3.471 -5.667 1.00 97.19 82 PHE A CA 1
ATOM 604 C C . PHE A 1 82 ? -3.798 3.431 -6.719 1.00 97.19 82 PHE A C 1
ATOM 606 O O . PHE A 1 82 ? -3.533 3.231 -7.903 1.00 97.19 82 PHE A O 1
ATOM 613 N N . GLN A 1 83 ? -5.054 3.588 -6.288 1.00 96.44 83 GLN A N 1
ATOM 614 C CA . GLN A 1 83 ? -6.226 3.613 -7.179 1.00 96.44 83 GLN A CA 1
ATOM 615 C C . GLN A 1 83 ? -6.253 2.443 -8.188 1.00 96.44 83 GLN A C 1
ATOM 617 O O . GLN A 1 83 ? -6.475 2.602 -9.392 1.00 96.44 83 GLN A O 1
ATOM 622 N N . GLY A 1 84 ? -5.964 1.237 -7.693 1.00 95.00 84 GLY A N 1
ATOM 623 C CA . GLY A 1 84 ? -5.960 0.015 -8.497 1.00 95.00 84 GLY A CA 1
ATOM 624 C C . GLY A 1 84 ? -4.688 -0.234 -9.315 1.00 95.00 84 GLY A C 1
ATOM 625 O O . GLY A 1 84 ? -4.575 -1.320 -9.878 1.00 95.00 84 GLY A O 1
ATOM 626 N N . LYS A 1 85 ? -3.739 0.710 -9.366 1.00 97.56 85 LYS A N 1
ATOM 627 C CA . LYS A 1 85 ? -2.460 0.569 -10.078 1.00 97.56 85 LYS A CA 1
ATOM 628 C C . LYS A 1 85 ? -1.357 0.166 -9.123 1.00 97.56 85 LYS A C 1
ATOM 630 O O . LYS A 1 85 ? -1.141 0.841 -8.120 1.00 97.56 85 LYS A O 1
ATOM 635 N N . LYS A 1 86 ? -0.712 -0.960 -9.403 1.00 98.06 86 LYS A N 1
ATOM 636 C CA . LYS A 1 86 ? 0.439 -1.444 -8.645 1.00 98.06 86 LYS A CA 1
ATOM 637 C C . LYS A 1 86 ? 1.702 -0.712 -9.099 1.00 98.06 86 LYS A C 1
ATOM 639 O O . LYS A 1 86 ? 1.914 -0.563 -10.298 1.00 98.06 86 LYS A O 1
ATOM 644 N N . PHE A 1 87 ? 2.524 -0.312 -8.138 1.00 98.44 87 PHE A N 1
ATOM 645 C CA . PHE A 1 87 ? 3.841 0.276 -8.339 1.00 98.44 87 PHE A CA 1
ATOM 646 C C . PHE A 1 87 ? 4.864 -0.597 -7.620 1.00 98.44 87 PHE A C 1
ATOM 648 O O . PHE A 1 87 ? 4.756 -0.821 -6.413 1.00 98.44 87 PHE A O 1
ATOM 655 N N . GLU A 1 88 ? 5.827 -1.108 -8.371 1.00 98.06 88 GLU A N 1
ATOM 656 C CA . GLU A 1 88 ? 6.931 -1.921 -7.865 1.00 98.06 88 GLU A CA 1
ATOM 657 C C . GLU A 1 88 ? 8.253 -1.480 -8.484 1.00 98.06 88 GLU A C 1
ATOM 659 O O . GLU A 1 88 ? 8.264 -0.663 -9.399 1.00 98.06 88 GLU A O 1
ATOM 664 N N . VAL A 1 89 ? 9.356 -2.010 -7.973 1.00 98.12 89 VAL A N 1
ATOM 665 C CA . VAL A 1 89 ? 10.715 -1.712 -8.430 1.00 98.12 89 VAL A CA 1
ATOM 666 C C . VAL A 1 89 ? 11.350 -3.012 -8.919 1.00 98.12 89 VAL A C 1
ATOM 668 O O . VAL A 1 89 ? 11.112 -4.067 -8.325 1.00 98.12 89 VAL A O 1
ATOM 671 N N . GLY A 1 90 ? 12.145 -2.955 -9.985 1.00 97.75 90 GLY A N 1
ATOM 672 C CA . GLY A 1 90 ? 12.955 -4.090 -10.412 1.00 97.75 90 GLY A CA 1
ATOM 673 C C . GLY A 1 90 ? 13.773 -3.835 -11.672 1.00 97.75 90 GLY A C 1
ATOM 674 O O . GLY A 1 90 ? 13.463 -2.95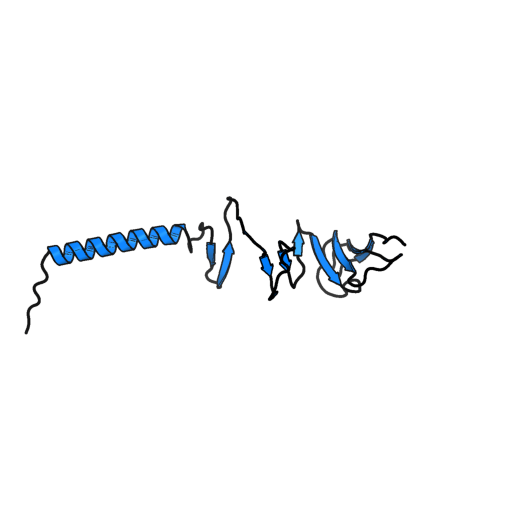3 -12.461 1.00 97.75 90 GLY A O 1
ATOM 675 N N . ASN A 1 91 ? 14.776 -4.683 -11.891 1.00 97.31 91 ASN A N 1
ATOM 676 C CA . ASN A 1 91 ? 15.733 -4.574 -12.998 1.00 97.31 91 ASN A CA 1
ATOM 677 C C . ASN A 1 91 ? 15.244 -5.052 -14.381 1.00 97.31 91 ASN A C 1
ATOM 679 O O . ASN A 1 91 ? 16.022 -5.084 -15.338 1.00 97.31 91 ASN A O 1
ATOM 683 N N . LYS A 1 92 ? 13.998 -5.527 -14.504 1.00 97.25 92 LYS A N 1
ATOM 684 C CA . LYS A 1 92 ? 13.413 -6.016 -15.768 1.00 97.25 92 LYS A CA 1
ATOM 685 C C . LYS A 1 92 ? 11.895 -6.130 -15.688 1.00 97.25 92 LYS A C 1
ATOM 687 O O . LYS A 1 92 ? 11.311 -6.132 -14.606 1.00 97.25 92 LYS A O 1
ATOM 692 N N . ILE A 1 93 ? 11.262 -6.349 -16.845 1.00 97.69 93 ILE A N 1
ATOM 693 C CA . ILE A 1 93 ? 9.838 -6.697 -16.900 1.00 97.69 93 ILE A CA 1
ATOM 694 C C . ILE A 1 93 ? 9.535 -7.978 -16.096 1.00 97.69 93 ILE A C 1
ATOM 696 O O . ILE A 1 93 ? 10.295 -8.951 -16.175 1.00 97.69 93 ILE A O 1
ATOM 700 N N . PRO A 1 94 ? 8.408 -8.027 -15.369 1.00 97.19 94 PRO A N 1
ATOM 701 C CA . PRO A 1 94 ? 7.981 -9.222 -14.651 1.00 97.19 94 PRO A CA 1
ATOM 702 C C . PRO A 1 94 ? 7.772 -10.420 -15.576 1.00 97.19 94 PRO A C 1
ATOM 704 O O . PRO A 1 94 ? 7.181 -10.294 -16.649 1.00 97.19 94 PRO A O 1
ATOM 707 N N . THR A 1 95 ? 8.201 -11.601 -15.128 1.00 97.25 95 THR A N 1
ATOM 708 C CA . THR A 1 95 ? 8.006 -12.881 -15.837 1.00 97.25 95 THR A CA 1
ATOM 709 C C . THR A 1 95 ? 6.920 -13.760 -15.212 1.00 97.25 95 THR A C 1
ATOM 711 O O . THR A 1 95 ? 6.512 -14.749 -15.814 1.00 97.25 95 THR A O 1
ATOM 714 N N . ILE A 1 96 ? 6.442 -13.404 -14.017 1.00 96.06 96 ILE A N 1
ATOM 715 C CA . ILE A 1 96 ? 5.416 -14.115 -13.246 1.00 96.06 96 ILE A CA 1
ATOM 716 C C . ILE A 1 96 ? 4.510 -13.112 -12.532 1.00 96.06 96 ILE A C 1
ATOM 718 O O . ILE A 1 96 ? 4.908 -11.973 -12.319 1.00 96.06 96 ILE A O 1
ATOM 722 N N . GLY A 1 97 ? 3.329 -13.556 -12.098 1.00 95.69 97 GLY A N 1
ATOM 723 C CA . GLY A 1 97 ? 2.383 -12.742 -11.330 1.00 95.69 97 GLY A CA 1
ATOM 724 C C . GLY A 1 97 ? 1.338 -12.047 -12.200 1.00 95.69 97 GLY A C 1
ATOM 725 O O . GLY A 1 97 ? 1.554 -11.822 -13.385 1.00 95.69 97 GLY A O 1
ATOM 726 N N . LEU A 1 98 ? 0.179 -11.745 -11.611 1.00 97.25 98 LEU A N 1
ATOM 727 C CA . LEU A 1 98 ? -0.913 -11.040 -12.284 1.00 97.25 98 LEU A CA 1
ATOM 728 C C . LEU A 1 98 ? -0.658 -9.530 -12.260 1.00 97.25 98 LEU A C 1
ATOM 730 O O . LEU A 1 98 ? -0.482 -8.947 -11.188 1.00 97.25 98 LEU A O 1
ATOM 734 N N . TYR A 1 99 ? -0.718 -8.906 -13.433 1.00 98.31 99 TYR A N 1
ATOM 735 C CA . TYR A 1 99 ? -0.600 -7.459 -13.598 1.00 98.31 99 TYR A CA 1
ATOM 736 C C . TYR A 1 99 ? -1.777 -6.913 -14.375 1.00 98.31 99 TYR A C 1
ATOM 738 O O . TYR A 1 99 ? -2.184 -7.493 -15.381 1.00 98.31 99 TYR A O 1
ATOM 746 N N . ASN A 1 100 ? -2.287 -5.771 -13.930 1.00 98.31 100 ASN A N 1
ATOM 747 C CA . ASN A 1 100 ? -3.336 -5.032 -14.608 1.00 98.31 100 ASN A CA 1
ATOM 748 C C . ASN A 1 100 ? -2.744 -3.984 -15.544 1.00 98.31 100 ASN A C 1
ATOM 750 O O . ASN A 1 100 ? -1.658 -3.454 -15.314 1.00 98.31 100 ASN A O 1
ATOM 754 N N . LYS A 1 101 ? -3.503 -3.633 -16.584 1.00 98.25 101 LYS A N 1
ATOM 755 C CA . LYS A 1 101 ? -3.182 -2.483 -17.429 1.00 98.25 101 LYS A CA 1
ATOM 756 C C . LYS A 1 101 ? -2.960 -1.228 -16.570 1.00 98.25 101 LYS A C 1
ATOM 758 O O . LYS A 1 101 ? -3.838 -0.817 -15.807 1.00 98.25 101 LYS A O 1
ATOM 763 N N . GLY A 1 102 ? -1.804 -0.602 -16.758 1.00 98.19 102 GLY A N 1
ATOM 764 C CA . GLY A 1 102 ? -1.342 0.582 -16.044 1.00 98.19 102 GLY A CA 1
ATOM 765 C C . GLY A 1 102 ? -0.530 0.300 -14.779 1.00 98.19 102 GLY A C 1
ATOM 766 O O . GLY A 1 102 ? -0.120 1.263 -14.144 1.00 98.19 102 GLY A O 1
ATOM 767 N N . ASP A 1 103 ? -0.314 -0.962 -14.394 1.00 98.69 103 ASP A N 1
ATOM 768 C CA . ASP A 1 103 ? 0.686 -1.289 -13.371 1.00 98.69 103 ASP A CA 1
ATOM 769 C C . ASP A 1 103 ? 2.088 -0.905 -13.874 1.00 98.69 103 ASP A C 1
ATOM 771 O O . ASP A 1 103 ? 2.368 -0.992 -15.076 1.00 98.69 103 ASP A O 1
ATOM 775 N N . ILE A 1 104 ? 2.951 -0.470 -12.957 1.00 98.56 104 ILE A N 1
ATOM 776 C CA . ILE A 1 104 ? 4.269 0.101 -13.247 1.00 98.56 104 ILE A CA 1
ATOM 777 C C . ILE A 1 104 ? 5.350 -0.662 -12.484 1.00 98.56 104 ILE A C 1
ATOM 779 O O . ILE A 1 104 ? 5.215 -0.904 -11.283 1.00 98.56 104 ILE A O 1
ATOM 783 N N . VAL A 1 105 ? 6.434 -0.982 -13.192 1.00 98.50 105 VAL A N 1
ATOM 784 C CA . VAL A 1 105 ? 7.721 -1.371 -12.607 1.00 98.50 105 VAL A CA 1
ATOM 785 C C . VAL A 1 105 ? 8.701 -0.233 -12.858 1.00 98.50 105 VAL A C 1
ATOM 787 O O . VAL A 1 105 ? 8.992 0.062 -14.015 1.00 98.50 105 VAL A O 1
ATOM 790 N N . TRP A 1 106 ? 9.174 0.415 -11.801 1.00 98.44 106 TRP A N 1
ATOM 791 C CA . TRP A 1 106 ? 10.266 1.384 -11.852 1.00 98.44 106 TRP A CA 1
ATOM 792 C C . TRP A 1 106 ? 11.593 0.640 -11.992 1.00 98.44 106 TRP A C 1
ATOM 794 O O . TRP A 1 106 ? 11.804 -0.361 -11.304 1.00 98.44 106 TRP A O 1
ATOM 804 N N . ASP A 1 107 ? 12.457 1.116 -12.884 1.00 98.12 107 ASP A N 1
ATOM 805 C CA . ASP A 1 107 ? 13.801 0.562 -13.039 1.00 98.12 107 ASP A CA 1
ATOM 806 C C . ASP A 1 107 ? 14.610 0.806 -11.756 1.00 98.12 107 ASP A C 1
ATOM 808 O O . ASP A 1 107 ? 14.566 1.902 -11.190 1.00 98.12 107 ASP A O 1
ATOM 812 N N . ASP A 1 108 ? 15.309 -0.221 -11.272 1.00 98.00 108 ASP A N 1
ATOM 813 C CA . ASP A 1 108 ? 16.137 -0.136 -10.064 1.00 98.00 108 ASP A CA 1
ATOM 814 C C . ASP A 1 108 ? 17.546 0.408 -10.338 1.00 98.00 108 ASP A C 1
ATOM 816 O O . ASP A 1 108 ? 18.276 0.730 -9.400 1.00 98.00 108 ASP A O 1
ATOM 820 N N . ASP A 1 109 ? 17.898 0.577 -11.614 1.00 97.19 109 ASP A N 1
ATOM 821 C CA . ASP A 1 109 ? 19.186 1.097 -12.065 1.00 97.19 109 ASP A CA 1
ATOM 822 C C . ASP A 1 109 ? 19.005 2.199 -13.138 1.00 97.19 109 ASP A C 1
ATOM 824 O O . ASP A 1 109 ? 19.427 2.038 -14.292 1.00 97.19 109 ASP A O 1
ATOM 828 N N . PRO A 1 110 ? 18.350 3.335 -12.797 1.00 95.88 110 PRO A N 1
ATOM 829 C CA . PRO A 1 110 ? 18.102 4.430 -13.733 1.00 95.88 110 PRO A CA 1
ATOM 830 C C . PRO A 1 110 ? 1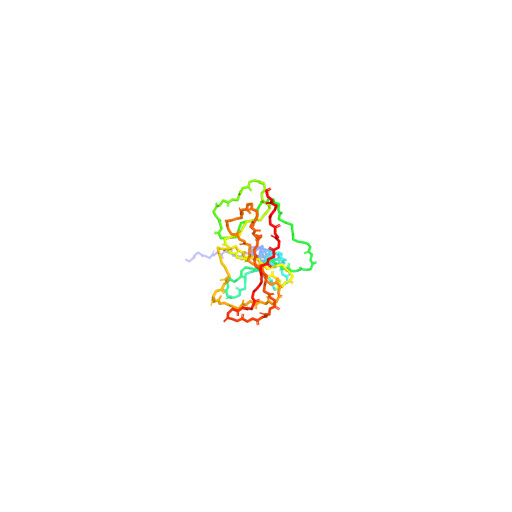9.413 5.101 -14.169 1.00 95.88 110 PRO A C 1
ATOM 832 O O . PRO A 1 110 ? 20.248 5.479 -13.346 1.00 95.88 110 PRO A O 1
ATOM 835 N N . LYS A 1 111 ? 19.584 5.305 -15.482 1.00 96.00 111 LYS A N 1
ATOM 836 C CA . LYS A 1 111 ? 20.826 5.833 -16.084 1.00 96.00 111 LYS A CA 1
ATOM 837 C C . 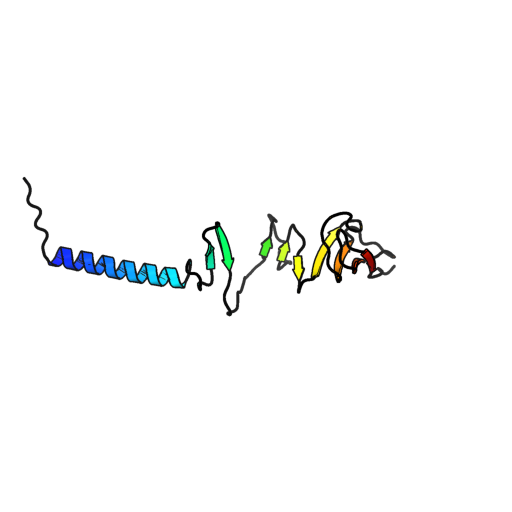LYS A 1 111 ? 20.567 6.939 -17.102 1.00 96.00 111 LYS A C 1
ATOM 839 O O . LYS A 1 111 ? 19.495 6.949 -17.712 1.00 96.00 111 LYS A O 1
ATOM 844 N N . PRO A 1 112 ? 21.558 7.814 -17.365 1.00 97.44 112 PRO A N 1
ATOM 845 C CA . PRO A 1 112 ? 21.495 8.753 -18.478 1.00 97.44 112 PRO A CA 1
ATOM 846 C C . PRO A 1 112 ? 21.201 8.053 -19.804 1.00 97.44 112 PRO A C 1
ATOM 848 O O . PRO A 1 112 ? 21.783 7.007 -20.100 1.00 97.44 112 PRO A O 1
ATOM 851 N N . ASN A 1 113 ? 20.307 8.632 -20.607 1.00 96.44 113 ASN A N 1
ATOM 852 C CA . ASN A 1 113 ? 19.787 8.036 -21.847 1.00 96.44 113 ASN A CA 1
ATOM 853 C C . ASN A 1 113 ? 19.058 6.686 -21.657 1.00 96.44 113 ASN A C 1
ATOM 855 O O . ASN A 1 113 ? 18.839 5.954 -22.625 1.00 96.44 113 ASN A O 1
ATOM 859 N N . GLY A 1 114 ? 18.700 6.340 -20.418 1.00 96.62 114 GLY A N 1
ATOM 860 C CA . GLY A 1 114 ? 17.953 5.141 -20.059 1.00 96.62 114 GLY A CA 1
ATOM 861 C C . GLY A 1 114 ? 16.439 5.355 -20.038 1.00 96.62 114 GLY A C 1
ATOM 862 O O . GLY A 1 114 ? 15.895 6.291 -20.632 1.00 96.62 114 GLY A O 1
ATOM 863 N N . ILE A 1 115 ? 15.749 4.466 -19.328 1.00 97.69 115 ILE A N 1
ATOM 864 C CA . ILE A 1 115 ? 14.301 4.509 -19.115 1.00 97.69 115 ILE A CA 1
ATOM 865 C C . ILE A 1 115 ? 14.005 4.574 -17.620 1.00 97.69 115 ILE A C 1
ATOM 867 O O . ILE A 1 115 ? 14.797 4.130 -16.800 1.00 97.69 115 ILE A O 1
ATOM 871 N N . LEU A 1 116 ? 12.840 5.103 -17.279 1.00 97.94 116 LEU A N 1
ATOM 872 C CA . LEU A 1 116 ? 12.348 5.181 -15.911 1.00 97.94 116 LEU A CA 1
ATOM 873 C C . LEU A 1 116 ? 11.744 3.852 -15.444 1.00 97.94 116 LEU A C 1
ATOM 875 O O . LEU A 1 116 ? 11.690 3.577 -14.249 1.00 97.94 116 LEU A O 1
ATOM 879 N N . GLY A 1 117 ? 11.267 3.040 -16.390 1.00 98.38 117 GLY A N 1
ATOM 880 C CA . GLY A 1 117 ? 10.740 1.711 -16.119 1.00 98.38 117 GLY A CA 1
ATOM 881 C C . GLY A 1 117 ? 9.822 1.182 -17.217 1.00 98.38 117 GLY A C 1
ATOM 882 O O . GLY A 1 117 ? 9.876 1.602 -18.379 1.00 98.38 117 GLY A O 1
ATOM 883 N N . TRP A 1 118 ? 8.940 0.262 -16.829 1.00 98.56 118 TRP A N 1
ATOM 884 C CA . TRP A 1 118 ? 7.970 -0.394 -17.701 1.00 98.56 118 TRP A CA 1
ATOM 885 C C . TRP A 1 118 ? 6.539 -0.208 -17.210 1.00 98.56 118 TRP A C 1
ATOM 887 O O . TRP A 1 118 ? 6.254 -0.262 -16.016 1.00 98.56 118 TRP A O 1
ATOM 897 N N . ILE A 1 119 ? 5.618 -0.052 -18.157 1.00 98.62 119 ILE A N 1
ATOM 898 C CA . ILE A 1 119 ? 4.180 0.014 -17.912 1.00 98.62 119 ILE A CA 1
ATOM 899 C C . ILE A 1 119 ? 3.474 -1.162 -18.586 1.00 98.62 119 ILE A C 1
ATOM 901 O O . ILE A 1 119 ? 3.725 -1.483 -19.753 1.00 98.62 119 ILE A O 1
ATOM 905 N N . CYS A 1 120 ? 2.576 -1.810 -17.848 1.00 98.56 120 CYS A N 1
ATOM 906 C CA . CYS A 1 120 ? 1.740 -2.883 -18.361 1.00 98.56 120 CYS A CA 1
ATOM 907 C C . CYS A 1 120 ? 0.656 -2.291 -19.275 1.00 98.56 120 CYS A C 1
ATOM 909 O O . CYS A 1 120 ? -0.234 -1.571 -18.825 1.00 98.56 120 CYS A O 1
ATOM 911 N N . ILE A 1 121 ? 0.695 -2.586 -20.571 1.00 98.38 121 ILE A N 1
ATOM 912 C CA . ILE A 1 121 ? -0.280 -2.098 -21.556 1.00 98.38 121 ILE A CA 1
ATOM 913 C C . ILE A 1 121 ? -1.466 -3.055 -21.748 1.00 98.38 121 ILE A C 1
ATOM 915 O O . ILE A 1 121 ? -2.513 -2.640 -22.255 1.00 98.38 121 ILE A O 1
ATOM 919 N N . ARG A 1 122 ? -1.337 -4.312 -21.301 1.00 98.50 122 ARG A N 1
ATOM 920 C CA . ARG A 1 122 ? -2.389 -5.337 -21.363 1.00 98.50 122 ARG A CA 1
ATOM 921 C C . ARG A 1 122 ? -2.313 -6.273 -20.158 1.00 98.50 122 ARG A C 1
ATOM 923 O O . ARG A 1 122 ? -1.277 -6.890 -19.936 1.00 98.50 122 ARG A O 1
ATOM 930 N N . THR A 1 123 ? -3.423 -6.404 -19.428 1.00 98.50 123 THR A N 1
ATOM 931 C CA . THR A 1 123 ? -3.550 -7.288 -18.256 1.00 98.50 123 THR A CA 1
ATOM 932 C C . THR A 1 123 ? -3.177 -8.740 -18.590 1.00 98.50 123 THR A C 1
ATOM 934 O O . THR A 1 123 ? -3.571 -9.243 -19.645 1.00 98.50 123 THR A O 1
ATOM 937 N N . GLY A 1 124 ? -2.456 -9.423 -17.695 1.00 98.00 124 GLY A N 1
ATOM 938 C CA . GLY A 1 124 ? -2.057 -10.825 -17.877 1.00 98.00 124 GLY A CA 1
ATOM 939 C C . GLY A 1 124 ? -1.173 -11.386 -16.758 1.00 98.00 124 GLY A C 1
ATOM 940 O O . GLY A 1 124 ? -0.893 -10.692 -15.778 1.00 98.00 124 GLY A O 1
ATOM 941 N N . THR A 1 125 ? -0.711 -12.631 -16.942 1.00 97.62 125 THR A N 1
ATOM 942 C CA . THR A 1 125 ? 0.165 -13.366 -16.007 1.00 97.62 125 THR A CA 1
ATOM 943 C C . THR A 1 125 ? 1.471 -13.840 -16.685 1.00 97.62 125 THR A C 1
ATOM 945 O O . THR A 1 125 ? 1.558 -15.009 -17.060 1.00 97.62 125 THR A O 1
ATOM 948 N N . PRO A 1 126 ? 2.488 -12.973 -16.863 1.00 94.62 126 PRO A N 1
ATOM 949 C CA . PRO A 1 126 ? 2.449 -11.531 -16.633 1.00 94.62 126 PRO A CA 1
ATOM 950 C C . PRO A 1 126 ? 1.741 -10.795 -17.782 1.00 94.62 126 PRO A C 1
ATOM 952 O O . PRO A 1 126 ? 1.367 -11.379 -18.802 1.00 94.62 126 PRO A O 1
ATOM 955 N N . GLY A 1 127 ? 1.496 -9.500 -17.584 1.00 96.75 127 GLY A N 1
ATOM 956 C CA . GLY A 1 127 ? 0.933 -8.634 -18.616 1.00 96.75 127 GLY A CA 1
ATOM 957 C C . GLY A 1 127 ? 1.876 -8.407 -19.799 1.00 96.75 127 GLY A C 1
ATOM 958 O O . GLY A 1 127 ? 2.991 -8.922 -19.856 1.00 96.75 127 GLY A O 1
ATOM 959 N N . GLU A 1 128 ? 1.427 -7.602 -20.756 1.00 98.31 128 GLU A N 1
ATOM 960 C CA . GLU A 1 128 ? 2.281 -7.102 -21.833 1.00 98.31 128 GLU A CA 1
ATOM 961 C C . GLU A 1 128 ? 2.867 -5.745 -21.454 1.00 98.31 128 GLU A C 1
ATOM 963 O O . GLU A 1 128 ? 2.126 -4.863 -21.026 1.00 98.31 128 GLU A O 1
ATOM 968 N N . TRP A 1 129 ? 4.169 -5.553 -21.655 1.00 98.56 129 TRP A N 1
ATOM 969 C CA . TRP A 1 129 ? 4.899 -4.396 -21.138 1.00 98.56 129 TRP A CA 1
ATOM 970 C C . TRP A 1 129 ? 5.517 -3.543 -22.243 1.00 98.56 129 TRP A C 1
ATOM 972 O O . TRP A 1 129 ? 5.883 -4.043 -23.311 1.00 98.56 129 TRP A O 1
ATOM 982 N N . ARG A 1 130 ? 5.649 -2.242 -21.978 1.00 98.38 130 ARG A N 1
ATOM 983 C CA . ARG A 1 130 ? 6.436 -1.292 -22.777 1.00 98.38 130 ARG A CA 1
ATOM 984 C C . ARG A 1 130 ? 7.267 -0.415 -21.854 1.00 98.38 130 ARG A C 1
ATOM 986 O O . ARG A 1 130 ? 6.857 -0.158 -20.727 1.00 98.38 130 ARG A O 1
ATOM 993 N N . THR A 1 131 ? 8.418 0.028 -22.340 1.00 98.00 131 THR A N 1
ATOM 994 C CA . THR A 1 131 ? 9.239 1.020 -21.646 1.00 98.00 131 THR A CA 1
ATOM 995 C C . THR A 1 131 ? 8.525 2.375 -21.622 1.00 98.00 131 THR A C 1
ATOM 997 O O . THR A 1 131 ? 7.739 2.682 -22.523 1.00 98.00 131 THR A O 1
ATOM 1000 N N . PHE A 1 132 ? 8.778 3.190 -20.599 1.00 97.25 132 PHE A N 1
ATOM 1001 C CA . PHE A 1 132 ? 8.302 4.573 -20.535 1.00 97.25 132 PHE A CA 1
ATOM 1002 C C . PHE A 1 132 ? 9.297 5.475 -19.794 1.00 97.25 132 PHE A C 1
ATOM 1004 O O . PHE A 1 132 ? 10.202 4.991 -19.117 1.00 97.25 132 PHE A O 1
ATOM 1011 N N . GLY A 1 133 ? 9.113 6.792 -19.938 1.00 96.00 133 GLY A N 1
ATOM 1012 C CA . GLY A 1 133 ? 9.909 7.810 -19.248 1.00 96.00 133 GLY A CA 1
ATOM 1013 C C . GLY A 1 133 ? 11.384 7.767 -19.640 1.00 96.00 133 GLY A C 1
ATOM 1014 O O . GLY A 1 133 ? 12.203 7.254 -18.894 1.00 96.00 133 GLY A O 1
ATOM 1015 N N . THR A 1 134 ? 11.741 8.292 -20.810 1.00 96.88 134 THR A N 1
ATOM 1016 C CA . THR A 1 134 ? 13.155 8.423 -21.198 1.00 96.88 134 THR A CA 1
ATOM 1017 C C . THR A 1 134 ? 13.891 9.343 -20.229 1.00 96.88 134 THR A C 1
ATOM 1019 O O . THR A 1 134 ? 13.407 10.440 -19.941 1.00 96.88 134 THR A O 1
ATOM 1022 N N . ILE A 1 135 ? 15.061 8.919 -19.759 1.00 97.44 135 ILE A N 1
ATOM 1023 C CA . ILE A 1 135 ? 15.921 9.709 -18.877 1.00 97.44 135 ILE A CA 1
ATOM 1024 C C . ILE A 1 135 ? 16.849 10.560 -19.747 1.00 97.44 135 ILE A C 1
ATOM 1026 O O . ILE A 1 135 ? 17.406 10.071 -20.731 1.00 97.44 135 ILE A O 1
ATOM 1030 N N . GLY A 1 136 ? 16.986 11.841 -19.396 1.00 95.69 136 GLY A N 1
ATOM 1031 C CA . GLY A 1 136 ? 17.884 12.771 -20.082 1.00 95.69 136 GLY A CA 1
ATOM 1032 C C . GLY A 1 136 ? 19.349 12.322 -20.064 1.00 95.69 136 GLY A C 1
ATOM 1033 O O . GLY A 1 136 ? 19.719 11.394 -19.341 1.00 95.69 136 GLY A O 1
ATOM 1034 N N . ALA A 1 137 ? 20.158 12.970 -20.901 1.00 88.94 137 ALA A N 1
ATOM 1035 C CA . ALA A 1 137 ? 21.605 12.769 -20.950 1.00 88.94 137 ALA A CA 1
ATOM 1036 C C . ALA A 1 137 ? 22.319 13.334 -19.715 1.00 88.94 137 ALA A C 1
ATOM 1038 O O . ALA A 1 137 ? 21.794 14.306 -19.123 1.00 88.94 137 ALA A O 1
#

Radius of gyration: 27.62 Å; chains: 1; bounding box: 49×35×85 Å